Protein AF-A0A2A2GDG9-F1 (afdb_monomer)

Mean predicted aligned error: 19.5 Å

Sequence (114 aa):
ELQKLSRRVSASVSTELTEIEIAIVQSTHGIRNALPQLKWILGLTWGAMIVSLSLTGFLLWRSTQPLRIVADMPLETFQSEGQSYLVVPENAKPLQCTTPSGRTAICLHLTNGE

Radius of gyration: 43.14 Å; Cα contacts (8 Å, |Δi|>4): 46; chains: 1; bounding box: 83×30×120 Å

pLDDT: mean 71.66, std 13.59, range [39.22, 95.56]

Foldseek 3Di:
DVVVVVVVVVVVVVVVVVVVVVVVVVVVVVVVVVVVVVVVVVVVVVVVVVVVVVVVVVVVVVVPPDPPPPPDPPQDWDDDPNDTDGDQPPQWDWDFDQDPVRDTDTDTDDPPDD

Structure (mmCIF, N/CA/C/O backbone):
data_AF-A0A2A2GDG9-F1
#
_entry.id   AF-A0A2A2GDG9-F1
#
loop_
_atom_site.group_PDB
_atom_site.id
_atom_site.type_symbol
_atom_site.label_atom_id
_atom_site.label_alt_id
_atom_site.label_comp_id
_atom_site.label_asym_id
_atom_site.label_entity_id
_atom_site.label_seq_id
_atom_site.pdbx_PDB_ins_code
_atom_site.Cartn_x
_atom_site.Cartn_y
_atom_site.Cartn_z
_atom_site.occupancy
_atom_site.B_iso_or_equiv
_atom_site.auth_seq_id
_atom_site.auth_comp_id
_atom_site.auth_asym_id
_atom_site.auth_atom_id
_atom_site.pdbx_PDB_model_num
ATOM 1 N N . GLU A 1 1 ? -42.414 -2.687 62.162 1.00 62.22 1 GLU A N 1
ATOM 2 C CA . GLU A 1 1 ? -41.282 -1.799 61.811 1.00 62.22 1 GLU A CA 1
ATOM 3 C C . GLU A 1 1 ? -40.092 -2.507 61.148 1.00 62.22 1 GLU A C 1
ATOM 5 O O . GLU A 1 1 ? -39.925 -2.340 59.945 1.00 62.22 1 GLU A O 1
ATOM 10 N N . LEU A 1 2 ? -39.321 -3.360 61.839 1.00 71.12 2 LEU A N 1
ATOM 11 C CA . LEU A 1 2 ? -38.089 -3.976 61.291 1.00 71.12 2 LEU A CA 1
ATOM 12 C C . LEU A 1 2 ? -38.272 -4.775 59.983 1.00 71.12 2 LEU A C 1
ATOM 14 O O . LEU A 1 2 ? -37.522 -4.575 59.031 1.00 71.12 2 LEU A O 1
ATOM 18 N N . GLN A 1 3 ? -39.307 -5.616 59.877 1.00 71.75 3 GLN A N 1
ATOM 19 C CA . GLN A 1 3 ? -39.604 -6.359 58.636 1.00 71.75 3 GLN A CA 1
ATOM 20 C C . GLN A 1 3 ? -39.989 -5.450 57.457 1.00 71.75 3 GLN A C 1
ATOM 22 O O . GLN A 1 3 ? -39.755 -5.788 56.298 1.00 71.75 3 GLN A O 1
ATOM 27 N N . LYS A 1 4 ? -40.575 -4.282 57.740 1.00 73.19 4 LYS A N 1
ATOM 28 C CA . LYS A 1 4 ? -40.980 -3.3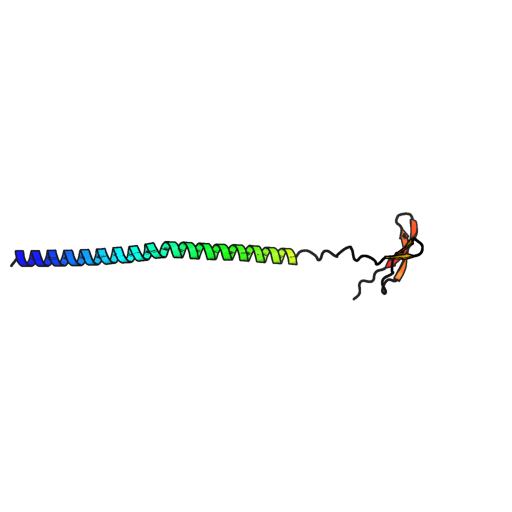01 56.724 1.00 73.19 4 LYS A CA 1
ATOM 29 C C . LYS A 1 4 ? -39.757 -2.558 56.181 1.00 73.19 4 LYS A C 1
ATOM 31 O O . LYS A 1 4 ? -39.671 -2.331 54.977 1.00 73.19 4 LYS A O 1
ATOM 36 N N . LEU A 1 5 ? -38.801 -2.249 57.061 1.00 77.00 5 LEU A N 1
ATOM 37 C CA . LEU A 1 5 ? -37.514 -1.655 56.702 1.00 77.00 5 LEU A CA 1
ATOM 38 C C . LEU A 1 5 ? -36.655 -2.637 55.890 1.00 77.00 5 LEU A C 1
ATOM 40 O O . LEU A 1 5 ? -36.180 -2.286 54.817 1.00 77.00 5 LEU A O 1
ATOM 44 N N . SER A 1 6 ? -36.548 -3.891 56.339 1.00 74.44 6 SER A N 1
ATOM 45 C CA . SER A 1 6 ? -35.823 -4.965 55.639 1.00 74.44 6 SER A CA 1
ATOM 46 C C . SER A 1 6 ? -36.343 -5.198 54.215 1.00 74.44 6 SER A C 1
ATOM 48 O O . SER A 1 6 ? -35.544 -5.311 53.283 1.00 74.44 6 SER A O 1
ATOM 50 N N . ARG A 1 7 ? -37.670 -5.206 54.018 1.00 73.62 7 ARG A N 1
ATOM 51 C CA . ARG A 1 7 ? -38.270 -5.330 52.680 1.00 73.62 7 ARG A CA 1
ATOM 52 C C . ARG A 1 7 ? -37.970 -4.132 51.787 1.00 73.62 7 ARG A C 1
ATOM 54 O O . ARG A 1 7 ? -37.685 -4.333 50.615 1.00 73.62 7 ARG A O 1
ATOM 61 N N . ARG A 1 8 ? -38.003 -2.906 52.321 1.00 77.75 8 ARG A N 1
ATOM 62 C CA . ARG A 1 8 ? -37.654 -1.705 51.542 1.00 77.75 8 ARG A CA 1
ATOM 63 C C . ARG A 1 8 ? -36.179 -1.665 51.170 1.00 77.75 8 ARG A C 1
ATOM 65 O O . ARG A 1 8 ? -35.874 -1.319 50.040 1.00 77.75 8 ARG A O 1
ATOM 72 N N . VAL A 1 9 ? -35.291 -2.044 52.085 1.00 79.00 9 VAL A N 1
ATOM 73 C CA . VAL A 1 9 ? -33.848 -2.095 51.817 1.00 79.00 9 VAL A CA 1
ATOM 74 C C . VAL A 1 9 ? -33.534 -3.180 50.790 1.00 79.00 9 VAL A C 1
ATOM 76 O O . VAL A 1 9 ? -32.837 -2.904 49.826 1.00 79.00 9 VAL A O 1
ATOM 79 N N . SER A 1 10 ? -34.11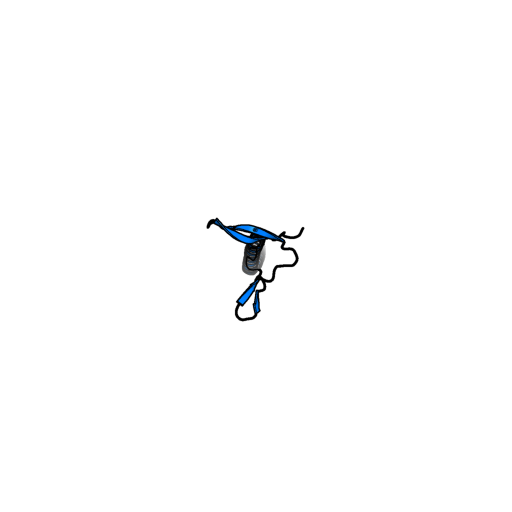0 -4.378 50.929 1.00 73.81 10 SER A N 1
ATOM 80 C CA . SER A 1 10 ? -33.907 -5.459 49.949 1.00 73.81 10 SER A CA 1
ATOM 81 C C . SER A 1 10 ? -34.455 -5.085 48.573 1.00 73.81 10 SER A C 1
ATOM 83 O O . SER A 1 10 ? -33.794 -5.334 47.572 1.00 73.81 10 SER A O 1
ATOM 85 N N . ALA A 1 11 ? -35.626 -4.438 48.526 1.00 76.69 11 ALA A N 1
ATOM 86 C CA . ALA A 1 11 ? -36.180 -3.914 47.285 1.00 76.69 11 ALA A CA 1
ATOM 87 C C . ALA A 1 11 ? -35.244 -2.862 46.676 1.00 76.69 11 ALA A C 1
ATOM 89 O O . ALA A 1 11 ? -34.824 -3.039 45.545 1.00 76.69 11 ALA A O 1
ATOM 90 N N . SER A 1 12 ? -34.833 -1.845 47.439 1.00 77.56 12 SER A N 1
ATOM 91 C CA . SER A 1 12 ? -33.944 -0.773 46.967 1.00 77.56 12 SER A CA 1
ATOM 92 C C . SER A 1 12 ? -32.609 -1.299 46.440 1.00 77.56 12 SER A C 1
ATOM 94 O O . SER A 1 12 ? -32.179 -0.892 45.368 1.00 77.56 12 SER A O 1
ATOM 96 N N . VAL A 1 13 ? -31.978 -2.233 47.158 1.00 79.12 13 VAL A N 1
ATOM 97 C CA . VAL A 1 13 ? -30.709 -2.847 46.739 1.00 79.12 13 VAL A CA 1
ATOM 98 C C . VAL A 1 13 ? -30.903 -3.688 45.478 1.00 79.12 13 VAL A C 1
ATOM 100 O O . VAL A 1 13 ? -30.060 -3.646 44.590 1.00 79.12 13 VAL A O 1
ATOM 103 N N . SER A 1 14 ? -32.019 -4.418 45.360 1.00 78.81 14 SER A N 1
ATOM 104 C CA . SER A 1 14 ? -32.311 -5.177 44.141 1.00 78.81 14 SER A CA 1
ATOM 105 C C . SER A 1 14 ? -32.520 -4.269 42.929 1.00 78.81 14 SER A C 1
ATOM 107 O O . SER A 1 14 ? -32.011 -4.587 41.858 1.00 78.81 14 SER A O 1
ATOM 109 N N . THR A 1 15 ? -33.185 -3.121 43.101 1.00 83.94 15 THR A N 1
ATOM 110 C CA . THR A 1 15 ? -33.400 -2.166 42.010 1.00 83.94 15 THR A CA 1
ATOM 111 C C . THR A 1 15 ? -32.083 -1.548 41.549 1.00 83.94 15 THR A C 1
ATOM 113 O O . THR A 1 15 ? -31.813 -1.533 40.350 1.00 83.94 15 THR A O 1
ATOM 116 N N . GLU A 1 16 ? -31.228 -1.110 42.478 1.00 80.75 16 GLU A N 1
ATOM 117 C CA . GLU A 1 16 ? -29.927 -0.534 42.110 1.00 80.75 16 GLU A CA 1
ATOM 118 C C . GLU A 1 16 ? -28.998 -1.561 41.456 1.00 80.75 16 GLU A C 1
ATOM 120 O O . GLU A 1 16 ? -28.328 -1.243 40.474 1.00 80.75 16 GLU A O 1
ATOM 125 N N . LEU A 1 17 ? -28.999 -2.818 41.922 1.00 82.06 17 LEU A N 1
ATOM 126 C CA . LEU A 1 17 ? -28.241 -3.880 41.254 1.00 82.06 17 LEU A CA 1
ATOM 127 C C . LEU A 1 17 ? -28.723 -4.101 39.815 1.00 82.06 17 LEU A C 1
ATOM 129 O O . LEU A 1 17 ? -27.893 -4.219 38.914 1.00 82.06 17 LEU A O 1
ATOM 133 N N . THR A 1 18 ? -30.039 -4.125 39.584 1.00 83.25 18 THR A N 1
ATOM 134 C CA . THR A 1 18 ? -30.581 -4.288 38.226 1.00 83.25 18 THR A CA 1
ATOM 135 C C . THR A 1 18 ? -30.267 -3.098 37.323 1.00 83.25 18 THR A C 1
ATOM 137 O O . THR A 1 18 ? -30.007 -3.281 36.137 1.00 83.25 18 THR A O 1
ATOM 140 N N . GLU A 1 19 ? -30.237 -1.881 37.865 1.00 82.25 19 GLU A N 1
ATOM 141 C CA . GLU A 1 19 ? -29.909 -0.674 37.104 1.00 82.25 19 GLU A CA 1
ATOM 142 C C . GLU A 1 19 ? -28.435 -0.669 36.667 1.00 82.25 19 GLU A C 1
ATOM 144 O O . GLU A 1 19 ? -28.124 -0.390 35.504 1.00 82.25 19 GLU A O 1
ATOM 149 N N . ILE A 1 20 ? -27.530 -1.092 37.558 1.00 78.88 20 ILE A N 1
ATOM 150 C CA . ILE A 1 20 ? -26.108 -1.290 37.242 1.00 78.88 20 ILE A CA 1
ATOM 151 C C . ILE A 1 20 ? -25.931 -2.389 36.186 1.00 78.88 20 ILE A C 1
ATOM 153 O O . ILE A 1 20 ? -25.169 -2.212 35.233 1.00 78.88 20 ILE A O 1
ATOM 157 N N . GLU A 1 21 ? -26.638 -3.512 36.317 1.00 79.88 21 GLU A N 1
ATOM 158 C CA . GLU A 1 21 ? -26.572 -4.615 35.353 1.00 79.88 21 GLU A CA 1
ATOM 159 C C . GLU A 1 21 ? -27.002 -4.163 33.949 1.00 79.88 21 GLU A C 1
ATOM 161 O O . GLU A 1 21 ? -26.300 -4.423 32.969 1.00 79.88 21 GLU A O 1
ATOM 166 N N . ILE A 1 22 ? -28.097 -3.406 33.847 1.00 79.31 22 ILE A N 1
ATOM 167 C CA . ILE A 1 22 ? -28.588 -2.858 32.575 1.00 79.31 22 ILE A CA 1
ATOM 168 C C . ILE A 1 22 ? -27.560 -1.902 31.954 1.00 79.31 22 ILE A C 1
ATOM 170 O O . ILE A 1 22 ? -27.289 -1.992 30.752 1.00 79.31 22 ILE A O 1
ATOM 174 N N . ALA A 1 23 ? -26.942 -1.030 32.756 1.00 76.62 23 ALA A N 1
ATOM 175 C CA . ALA A 1 23 ? -25.916 -0.102 32.281 1.00 76.62 23 ALA A CA 1
ATOM 176 C C . ALA A 1 23 ? -24.666 -0.835 31.755 1.00 76.62 23 ALA A C 1
ATOM 178 O O . ALA A 1 23 ? -24.109 -0.477 30.708 1.00 76.62 23 ALA A O 1
ATOM 179 N N . ILE A 1 24 ? -24.239 -1.902 32.437 1.00 74.81 24 ILE A N 1
ATOM 180 C CA . ILE A 1 24 ? -23.123 -2.750 31.996 1.00 74.81 24 ILE A CA 1
ATOM 181 C C . ILE A 1 24 ? -23.486 -3.475 30.700 1.00 74.81 24 ILE A C 1
ATOM 183 O O . ILE A 1 24 ? -22.684 -3.499 29.765 1.00 74.81 24 ILE A O 1
ATOM 187 N N . VAL A 1 25 ? -24.692 -4.033 30.594 1.00 82.56 25 VAL A N 1
ATOM 188 C CA . VAL A 1 25 ? -25.134 -4.723 29.376 1.00 82.56 25 VAL A CA 1
ATOM 189 C C . VAL A 1 25 ? -25.203 -3.753 28.198 1.00 82.56 25 VAL A C 1
ATOM 191 O O . VAL A 1 25 ? -24.667 -4.068 27.136 1.00 82.56 25 VAL A O 1
ATOM 194 N N . GLN A 1 26 ? -25.775 -2.559 28.371 1.00 73.81 26 GLN A N 1
ATOM 195 C CA . GLN A 1 26 ? -25.840 -1.548 27.309 1.00 73.81 26 GLN A CA 1
ATOM 196 C C . GLN A 1 26 ? -24.455 -1.080 26.858 1.00 73.81 26 GLN A C 1
ATOM 198 O O . GLN A 1 26 ? -24.183 -1.047 25.655 1.00 73.81 26 GLN A O 1
ATOM 203 N N . SER A 1 27 ? -23.563 -0.757 27.797 1.00 70.31 27 SER A N 1
ATOM 204 C CA . SER A 1 27 ? -22.194 -0.337 27.472 1.00 70.31 27 SER A CA 1
ATOM 205 C C . SER A 1 27 ? -21.406 -1.459 26.789 1.00 70.31 27 SER A C 1
ATOM 207 O O . SER A 1 27 ? -20.767 -1.228 25.761 1.00 70.31 27 SER A O 1
ATOM 209 N N . THR A 1 28 ? -21.533 -2.697 27.271 1.00 73.81 28 THR A N 1
ATOM 210 C CA . THR A 1 28 ? -20.904 -3.877 26.659 1.00 73.81 28 THR A CA 1
ATOM 211 C C . THR A 1 28 ? -21.441 -4.134 25.252 1.00 73.81 28 THR A C 1
ATOM 213 O O . THR A 1 28 ? -20.669 -4.448 24.344 1.00 73.81 28 THR A O 1
ATOM 216 N N . HIS A 1 29 ? -22.747 -3.967 25.034 1.00 73.38 29 HIS A N 1
ATOM 217 C CA . HIS A 1 29 ? -23.366 -4.131 23.719 1.00 73.38 29 HIS A CA 1
ATOM 218 C C . HIS A 1 29 ? -22.911 -3.041 22.736 1.00 73.38 29 HIS A C 1
ATOM 220 O O . HIS A 1 29 ? -22.586 -3.344 21.587 1.00 73.38 29 HIS A O 1
ATOM 226 N N . GLY A 1 30 ? -22.798 -1.792 23.200 1.00 70.88 30 GLY A N 1
ATOM 227 C CA . GLY A 1 30 ? -22.256 -0.678 22.419 1.00 70.88 30 GLY A CA 1
ATOM 228 C C . GLY A 1 30 ? -20.804 -0.912 21.995 1.00 70.88 30 GLY A C 1
ATOM 229 O O . GLY A 1 30 ? -20.476 -0.793 20.814 1.00 70.88 30 GLY A O 1
ATOM 230 N N . ILE A 1 31 ? -19.949 -1.339 22.929 1.00 71.69 31 ILE A N 1
ATOM 231 C CA . ILE A 1 31 ? -18.542 -1.668 22.651 1.00 71.69 31 ILE A CA 1
ATOM 232 C C . ILE A 1 31 ? -18.447 -2.826 21.649 1.00 71.69 31 ILE A C 1
ATOM 234 O O . ILE A 1 31 ? -17.720 -2.740 20.657 1.00 71.69 31 ILE A O 1
ATOM 238 N N . ARG A 1 32 ? -19.219 -3.897 21.858 1.00 72.19 32 ARG A N 1
ATOM 239 C CA . ARG A 1 32 ? -19.188 -5.090 21.001 1.00 72.19 32 ARG A CA 1
ATOM 240 C C . ARG A 1 32 ? -19.627 -4.797 19.564 1.00 72.19 32 ARG A C 1
ATOM 242 O O . ARG A 1 32 ? -19.073 -5.392 18.642 1.00 72.19 32 ARG A O 1
ATOM 249 N N . ASN A 1 33 ? -20.550 -3.857 19.371 1.00 74.25 33 ASN A N 1
ATOM 250 C CA . ASN A 1 33 ? -20.988 -3.421 18.044 1.00 74.25 33 ASN A CA 1
ATOM 251 C C . ASN A 1 33 ? -20.001 -2.445 17.374 1.00 74.25 33 ASN A C 1
ATOM 253 O O . ASN A 1 33 ? -19.875 -2.457 16.150 1.00 74.25 33 ASN A O 1
ATOM 257 N N . ALA A 1 34 ? -19.257 -1.649 18.148 1.00 71.62 34 ALA A N 1
ATOM 258 C CA . ALA A 1 34 ? -18.270 -0.701 17.624 1.00 71.62 34 ALA A CA 1
ATOM 259 C C . ALA A 1 34 ? -16.937 -1.361 17.211 1.00 71.62 34 ALA A C 1
ATOM 261 O O . ALA A 1 34 ? -16.307 -0.937 16.238 1.00 71.62 34 ALA A O 1
ATOM 262 N N . LEU A 1 35 ? -16.511 -2.427 17.901 1.00 76.00 35 LEU A N 1
ATOM 263 C CA . LEU A 1 35 ? -15.276 -3.163 17.589 1.00 76.00 35 LEU A CA 1
ATOM 264 C C . LEU A 1 35 ? -15.137 -3.615 16.117 1.00 76.00 35 LEU A C 1
ATOM 266 O O . LEU A 1 35 ? -14.070 -3.397 15.533 1.00 76.00 35 LEU A O 1
ATOM 270 N N . PRO A 1 36 ? -16.143 -4.254 15.485 1.00 79.44 36 PRO A N 1
ATOM 271 C CA . PRO A 1 36 ? -16.015 -4.702 14.101 1.00 79.44 36 PRO A CA 1
ATOM 272 C C . PRO A 1 36 ? -15.885 -3.533 13.120 1.00 79.44 36 PRO A C 1
ATOM 274 O O . PRO A 1 36 ? -15.082 -3.620 12.193 1.00 79.44 36 PRO A O 1
ATOM 277 N N . GLN A 1 37 ? -16.604 -2.427 13.337 1.00 75.12 37 GLN A N 1
ATOM 278 C CA . GLN A 1 37 ? -16.464 -1.225 12.507 1.00 75.12 37 GLN A CA 1
ATOM 279 C C . GLN A 1 37 ? -15.061 -0.627 12.632 1.00 75.12 37 GLN A C 1
ATOM 281 O O . GLN A 1 37 ? -14.434 -0.316 11.620 1.00 75.12 37 GLN A O 1
ATOM 286 N N . LEU A 1 38 ? -14.528 -0.551 13.855 1.00 81.06 38 LEU A N 1
ATOM 287 C CA . LEU A 1 38 ? -13.175 -0.060 14.098 1.00 81.06 38 LEU A CA 1
ATOM 288 C C . LEU A 1 38 ? -12.122 -0.926 13.391 1.00 81.06 38 LEU A C 1
ATOM 290 O O . LEU A 1 38 ? -11.202 -0.392 12.775 1.00 81.06 38 LEU A O 1
ATOM 294 N N . LYS A 1 39 ? -12.284 -2.256 13.411 1.00 82.94 39 LYS A N 1
ATOM 295 C CA . LYS A 1 39 ? -11.399 -3.189 12.695 1.00 82.94 39 LYS A CA 1
ATOM 296 C C . LYS A 1 39 ? -11.398 -2.933 11.185 1.00 82.94 39 LYS A C 1
ATOM 298 O O . LYS A 1 39 ? -10.333 -2.946 10.571 1.00 82.94 39 LYS A O 1
ATOM 303 N N . TRP A 1 40 ? -12.568 -2.696 10.592 1.00 85.50 40 TRP A N 1
ATOM 304 C CA . TRP A 1 40 ? -12.686 -2.399 9.162 1.00 85.50 40 TRP A CA 1
ATOM 305 C C . TRP A 1 40 ? -12.067 -1.055 8.791 1.00 85.50 40 TRP A C 1
ATOM 307 O O . TRP A 1 40 ? -11.320 -0.989 7.818 1.00 85.50 40 TRP A O 1
ATOM 317 N N . ILE A 1 41 ? -12.319 -0.010 9.584 1.00 85.38 41 ILE A N 1
ATOM 318 C CA . ILE A 1 41 ? -11.727 1.317 9.367 1.00 85.38 41 ILE A CA 1
ATOM 319 C C . ILE A 1 41 ? -10.202 1.229 9.438 1.00 85.38 41 ILE A C 1
ATOM 321 O O . ILE A 1 41 ? -9.525 1.724 8.542 1.00 85.38 41 ILE A O 1
ATOM 325 N N . LEU A 1 42 ? -9.662 0.545 10.451 1.00 88.69 42 LEU A N 1
ATOM 326 C CA . LEU A 1 42 ? -8.220 0.367 10.602 1.00 88.69 42 LEU A CA 1
ATOM 327 C C . LEU A 1 42 ? -7.622 -0.426 9.428 1.00 88.69 42 LEU A C 1
ATOM 329 O O . LEU A 1 42 ? -6.574 -0.071 8.901 1.00 88.69 42 LEU A O 1
ATOM 333 N N . GLY A 1 43 ? -8.294 -1.491 8.981 1.00 87.81 43 GLY A N 1
ATOM 334 C CA . GLY A 1 43 ? -7.853 -2.263 7.818 1.00 87.81 43 GLY A CA 1
ATOM 335 C C . GLY A 1 43 ? -7.830 -1.433 6.531 1.00 87.81 43 GLY A C 1
ATOM 336 O O . GLY A 1 43 ? -6.867 -1.505 5.767 1.00 87.81 43 GLY A O 1
ATOM 337 N N . LEU A 1 44 ? -8.857 -0.609 6.311 1.00 90.81 44 LEU A N 1
ATOM 338 C CA . LEU A 1 44 ? -8.952 0.273 5.148 1.00 90.81 44 LEU A CA 1
ATOM 339 C C . LEU A 1 44 ? -7.890 1.376 5.165 1.00 90.81 44 LEU A C 1
ATOM 341 O O . LEU A 1 44 ? -7.300 1.648 4.121 1.00 90.81 44 LEU A O 1
ATOM 345 N N . THR A 1 45 ? -7.607 1.985 6.320 1.00 92.44 45 THR A N 1
ATOM 346 C CA . THR A 1 45 ? -6.576 3.030 6.420 1.00 92.44 45 THR A CA 1
ATOM 347 C C . THR A 1 45 ? -5.184 2.473 6.144 1.00 92.44 45 THR A C 1
ATOM 349 O O . THR A 1 45 ? -4.440 3.065 5.361 1.00 92.44 45 THR A O 1
ATOM 352 N N . TRP A 1 46 ? -4.848 1.303 6.696 1.00 93.50 46 TRP A N 1
ATOM 353 C CA . TRP A 1 46 ? -3.583 0.630 6.392 1.00 93.50 46 TRP A CA 1
ATOM 354 C C . TRP A 1 46 ? -3.486 0.213 4.923 1.00 93.50 46 TRP A C 1
ATOM 356 O O . TRP A 1 46 ? -2.460 0.454 4.288 1.00 93.50 46 TRP A O 1
ATOM 366 N N . GLY A 1 47 ? -4.556 -0.353 4.358 1.00 94.31 47 GLY A N 1
ATOM 367 C CA . GLY A 1 47 ? 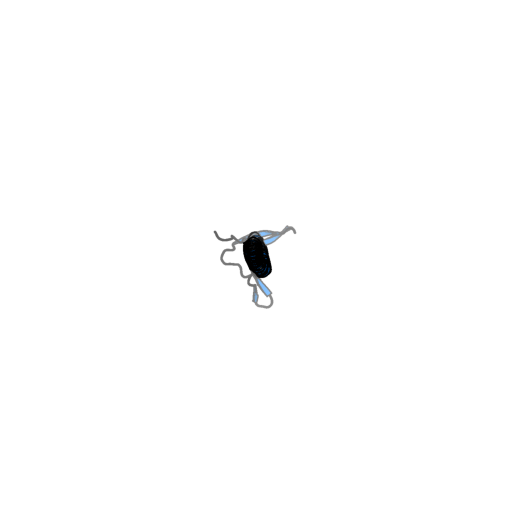-4.605 -0.715 2.940 1.00 94.31 47 GLY A CA 1
ATOM 368 C C . GLY A 1 47 ? -4.376 0.491 2.026 1.00 94.31 47 GLY A C 1
ATOM 369 O O . GLY A 1 47 ? -3.521 0.447 1.141 1.00 94.31 47 GLY A O 1
ATOM 370 N N . ALA A 1 48 ? -5.076 1.598 2.284 1.00 93.50 48 ALA A N 1
ATOM 371 C CA . ALA A 1 48 ? -4.916 2.837 1.529 1.00 93.50 48 ALA A CA 1
ATOM 372 C C . ALA A 1 48 ? -3.493 3.408 1.643 1.00 93.50 48 ALA A C 1
ATOM 374 O O . ALA A 1 48 ? -2.925 3.859 0.644 1.00 93.50 48 ALA A O 1
ATOM 375 N N . MET A 1 49 ? -2.891 3.351 2.836 1.00 95.56 49 MET A N 1
ATOM 376 C CA . MET A 1 49 ? -1.527 3.828 3.064 1.00 95.56 49 MET A CA 1
ATOM 377 C C . MET A 1 49 ? -0.503 3.013 2.263 1.00 95.56 49 MET A C 1
ATOM 379 O O . MET A 1 49 ? 0.355 3.594 1.600 1.00 95.56 49 MET A O 1
ATOM 383 N N . ILE A 1 50 ? -0.620 1.681 2.271 1.00 94.50 50 ILE A N 1
ATOM 384 C CA . ILE A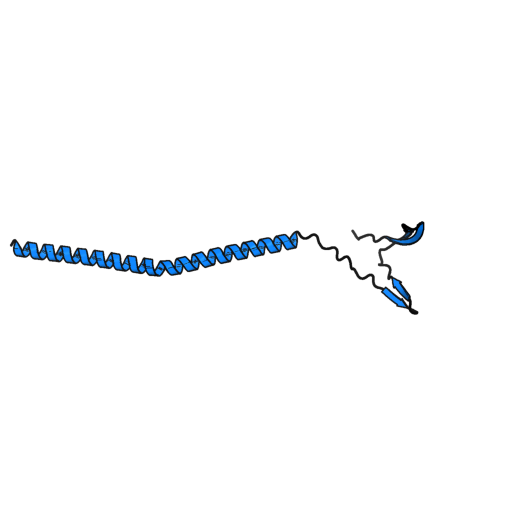 1 50 ? 0.277 0.789 1.522 1.00 94.50 50 ILE A CA 1
ATOM 385 C C . ILE A 1 50 ? 0.174 1.070 0.022 1.00 94.50 50 ILE A C 1
ATOM 387 O O . ILE A 1 50 ? 1.194 1.304 -0.622 1.00 94.50 50 ILE A O 1
ATOM 391 N N . VAL A 1 51 ? -1.046 1.118 -0.523 1.00 95.06 51 VAL A N 1
ATOM 392 C CA . VAL A 1 51 ? -1.268 1.403 -1.950 1.00 95.06 51 VAL A CA 1
ATOM 393 C C . VAL A 1 51 ? -0.680 2.760 -2.339 1.00 95.06 51 VAL A C 1
ATOM 395 O O . VAL A 1 51 ? -0.004 2.864 -3.361 1.00 95.06 51 VAL A O 1
ATOM 398 N N . SER A 1 52 ? -0.873 3.785 -1.505 1.00 93.62 52 SER A N 1
ATOM 399 C CA . SER A 1 52 ? -0.331 5.126 -1.747 1.00 93.62 52 SER A CA 1
ATOM 400 C C . SER A 1 52 ? 1.199 5.131 -1.767 1.00 93.62 52 SER A C 1
ATOM 402 O O . SER A 1 52 ? 1.801 5.720 -2.667 1.00 93.62 52 SER A O 1
ATOM 404 N N . LEU A 1 53 ? 1.845 4.441 -0.822 1.00 94.12 53 LEU A N 1
ATOM 405 C CA . LEU A 1 53 ? 3.305 4.322 -0.776 1.00 94.12 53 LEU A CA 1
ATOM 406 C C . LEU A 1 53 ? 3.848 3.552 -1.982 1.00 94.12 53 LEU A C 1
ATOM 408 O O . LEU A 1 53 ? 4.807 4.004 -2.608 1.00 94.12 53 LEU A O 1
ATOM 412 N N . SER A 1 54 ? 3.224 2.430 -2.349 1.00 92.62 54 SER A N 1
ATOM 413 C CA . SER A 1 54 ? 3.619 1.644 -3.523 1.00 92.62 54 SER A CA 1
ATOM 414 C C . SER A 1 54 ? 3.472 2.439 -4.818 1.00 92.62 54 SER A C 1
ATOM 416 O O . SER A 1 54 ? 4.381 2.427 -5.647 1.00 92.62 54 SER A O 1
ATOM 418 N N . LEU A 1 55 ? 2.365 3.168 -4.985 1.00 93.69 55 LEU A N 1
ATOM 419 C CA . LEU A 1 55 ? 2.129 3.998 -6.164 1.00 93.69 55 LEU A CA 1
ATOM 420 C C . LEU A 1 55 ? 3.144 5.142 -6.247 1.00 93.69 55 LEU A C 1
ATOM 422 O O . LEU A 1 55 ? 3.744 5.355 -7.296 1.00 93.69 55 LEU A O 1
ATOM 426 N N . THR A 1 56 ? 3.382 5.839 -5.136 1.00 92.12 56 THR A N 1
ATOM 427 C CA . THR A 1 56 ? 4.362 6.933 -5.077 1.00 92.12 56 THR A CA 1
ATOM 428 C C . THR A 1 56 ? 5.769 6.416 -5.370 1.00 92.12 56 THR A C 1
ATOM 430 O O . THR A 1 56 ? 6.482 7.001 -6.181 1.00 92.12 56 THR A O 1
ATOM 433 N N . GLY A 1 57 ? 6.149 5.276 -4.785 1.00 89.94 57 GLY A N 1
ATOM 434 C CA . GLY A 1 57 ? 7.424 4.616 -5.061 1.00 89.94 57 GLY A CA 1
ATOM 435 C C . GLY A 1 57 ? 7.572 4.208 -6.529 1.00 89.94 57 GLY A C 1
ATOM 436 O O . GLY A 1 57 ? 8.626 4.431 -7.120 1.00 89.94 57 GLY A O 1
ATOM 437 N N . PHE A 1 58 ? 6.512 3.684 -7.148 1.00 90.31 58 PHE A N 1
ATOM 438 C CA . PHE A 1 58 ? 6.507 3.331 -8.569 1.00 90.31 58 PHE A CA 1
ATOM 439 C C . PHE A 1 58 ? 6.640 4.556 -9.481 1.00 90.31 58 PHE A C 1
ATOM 441 O O . PHE A 1 58 ? 7.400 4.528 -10.450 1.00 90.31 58 PHE A O 1
ATOM 448 N N . LEU A 1 59 ? 5.930 5.644 -9.176 1.00 88.12 59 LEU A N 1
ATOM 449 C CA . LEU A 1 59 ? 6.024 6.891 -9.936 1.00 88.12 59 LEU A CA 1
ATOM 450 C C . LEU A 1 59 ? 7.419 7.508 -9.822 1.00 88.12 59 LEU A C 1
ATOM 452 O O . LEU A 1 59 ? 7.993 7.897 -10.839 1.00 88.12 59 LEU A O 1
ATOM 456 N N . LEU A 1 60 ? 7.993 7.523 -8.615 1.00 87.94 60 LEU A N 1
ATOM 457 C CA . LEU A 1 60 ? 9.361 7.981 -8.392 1.00 87.94 60 LEU A CA 1
ATOM 458 C C . LEU A 1 60 ? 10.359 7.113 -9.161 1.00 87.94 60 LEU A C 1
ATOM 460 O O . LEU A 1 60 ? 11.158 7.660 -9.913 1.00 87.94 60 LEU A O 1
ATOM 464 N N . TRP A 1 61 ? 10.255 5.784 -9.072 1.00 82.88 61 TRP A N 1
ATOM 465 C CA . TRP A 1 61 ? 11.078 4.858 -9.856 1.00 82.88 61 TRP A CA 1
ATOM 466 C C . TRP A 1 61 ? 10.981 5.126 -11.360 1.00 82.88 61 TRP A C 1
ATOM 468 O O . TRP A 1 61 ? 11.991 5.150 -12.054 1.00 82.88 61 TRP A O 1
ATOM 478 N N . ARG A 1 62 ? 9.771 5.336 -11.892 1.00 79.56 62 ARG A N 1
ATOM 479 C CA . ARG A 1 62 ? 9.581 5.640 -13.318 1.00 79.56 62 ARG A CA 1
ATOM 480 C C . ARG A 1 62 ? 10.194 6.989 -13.695 1.00 79.56 62 ARG A C 1
ATOM 482 O O . ARG A 1 62 ? 10.711 7.120 -14.796 1.00 79.56 62 ARG A O 1
ATOM 489 N N . SER A 1 63 ? 10.138 7.971 -12.798 1.00 76.12 63 SER A N 1
ATOM 490 C CA . SER A 1 63 ? 10.702 9.304 -13.032 1.00 76.12 63 SER A CA 1
ATOM 491 C C . SER A 1 63 ? 12.232 9.331 -12.959 1.00 76.12 63 SER A C 1
ATOM 493 O O . SER A 1 63 ? 12.856 10.130 -13.649 1.00 76.12 63 SER A O 1
ATOM 495 N N . THR A 1 64 ? 12.841 8.451 -12.157 1.00 72.31 64 THR A N 1
ATOM 496 C CA . THR A 1 64 ? 14.300 8.332 -12.025 1.00 72.31 64 THR A CA 1
ATOM 497 C C . THR A 1 64 ? 14.922 7.375 -13.033 1.00 72.31 64 THR A C 1
ATOM 499 O O . THR A 1 64 ? 16.149 7.281 -13.099 1.00 72.31 64 THR A O 1
ATOM 502 N N . GLN A 1 65 ? 14.116 6.687 -13.849 1.00 64.50 65 GLN A N 1
ATOM 503 C CA . GLN A 1 65 ? 14.652 6.040 -15.037 1.00 64.50 65 GLN A CA 1
ATOM 504 C C . GLN A 1 65 ? 15.237 7.135 -15.932 1.00 64.50 65 GLN A C 1
ATOM 506 O O . GLN A 1 65 ? 14.501 8.051 -16.308 1.00 64.50 65 GLN A O 1
ATOM 511 N N . PRO A 1 66 ? 16.539 7.071 -16.276 1.00 58.62 66 PRO A N 1
ATOM 512 C CA . PRO A 1 66 ? 17.079 7.975 -17.277 1.00 58.62 66 PRO A CA 1
ATOM 513 C C . PRO A 1 66 ? 16.189 7.838 -18.506 1.00 58.62 66 PRO A C 1
ATOM 515 O O . PRO A 1 66 ? 15.815 6.706 -18.840 1.00 58.62 66 PRO A O 1
ATOM 518 N N . LEU A 1 67 ? 15.816 8.964 -19.137 1.00 53.91 67 LEU A N 1
ATOM 519 C CA . LEU A 1 67 ? 15.167 8.929 -20.443 1.00 53.91 67 LEU A CA 1
ATOM 520 C C . LEU A 1 67 ? 15.965 7.920 -21.253 1.00 53.91 67 LEU A C 1
ATOM 522 O O . LEU A 1 67 ? 17.143 8.149 -21.536 1.00 53.91 67 LEU A O 1
ATOM 526 N N . ARG A 1 68 ? 15.361 6.762 -21.543 1.00 48.34 68 ARG A N 1
ATOM 527 C CA . ARG A 1 68 ? 15.887 5.892 -22.576 1.00 48.34 68 ARG A CA 1
ATOM 528 C C . ARG A 1 68 ? 15.863 6.796 -23.785 1.00 48.34 68 ARG A C 1
ATOM 530 O O . ARG A 1 68 ? 14.792 7.061 -24.320 1.00 48.34 68 ARG A O 1
ATOM 537 N N . ILE A 1 69 ? 17.029 7.345 -24.116 1.00 51.25 69 ILE A N 1
ATOM 538 C CA . ILE A 1 69 ? 17.315 7.909 -25.417 1.00 51.25 69 ILE A CA 1
ATOM 539 C C . ILE A 1 69 ? 16.797 6.817 -26.332 1.00 51.25 69 ILE A C 1
ATOM 541 O O . ILE A 1 69 ? 17.296 5.689 -26.296 1.00 51.25 69 ILE A O 1
ATOM 545 N N . VAL A 1 70 ? 15.669 7.094 -26.977 1.00 45.78 70 VAL A N 1
ATOM 546 C CA . VAL A 1 70 ? 15.105 6.229 -27.993 1.00 45.78 70 VAL A CA 1
ATOM 547 C C . VAL A 1 70 ? 16.211 6.176 -29.032 1.00 45.78 70 VAL A C 1
ATOM 549 O O . VAL A 1 70 ? 16.402 7.112 -29.798 1.00 45.78 70 VAL A O 1
ATOM 552 N N . ALA A 1 71 ? 17.027 5.127 -28.950 1.00 47.31 71 ALA A N 1
ATOM 553 C CA . ALA A 1 71 ? 18.181 4.899 -29.805 1.00 47.31 71 ALA A CA 1
ATOM 554 C C . ALA A 1 71 ? 17.761 4.538 -31.236 1.00 47.31 71 ALA A C 1
ATOM 556 O O . ALA A 1 71 ? 18.608 4.243 -32.063 1.00 47.31 71 ALA A O 1
ATOM 557 N N . ASP A 1 72 ? 16.466 4.626 -31.526 1.00 46.62 72 ASP A N 1
ATOM 558 C CA . ASP A 1 72 ? 15.871 4.419 -32.828 1.00 46.62 72 ASP A CA 1
ATOM 559 C C . ASP A 1 72 ? 14.982 5.627 -33.148 1.00 46.62 72 ASP A C 1
ATOM 561 O O . ASP A 1 72 ? 13.760 5.525 -33.220 1.00 46.62 72 ASP A O 1
ATOM 565 N N . MET A 1 73 ? 15.579 6.809 -33.330 1.00 46.81 73 MET A N 1
ATOM 566 C CA . MET A 1 73 ? 15.036 7.673 -34.379 1.00 46.81 73 MET A CA 1
ATOM 567 C C . MET A 1 73 ? 15.272 6.888 -35.671 1.00 46.81 73 MET A C 1
ATOM 569 O O . MET A 1 73 ? 16.440 6.674 -36.006 1.00 46.81 73 MET A O 1
ATOM 573 N N . PRO A 1 74 ? 14.234 6.378 -36.360 1.00 47.12 74 PRO A N 1
ATOM 574 C CA . PRO A 1 74 ? 14.458 5.727 -37.635 1.00 47.12 74 PRO A CA 1
ATOM 575 C C . PRO A 1 74 ? 15.013 6.812 -38.551 1.00 47.12 74 PRO A C 1
ATOM 577 O O . PRO A 1 74 ? 14.301 7.755 -38.886 1.00 47.12 74 PRO A O 1
ATOM 580 N N . LEU A 1 75 ? 16.303 6.740 -38.894 1.00 54.69 75 LEU A N 1
ATOM 581 C CA . LEU A 1 75 ? 16.819 7.585 -39.960 1.00 54.69 75 LEU A CA 1
ATOM 582 C C . LEU A 1 75 ? 15.961 7.249 -41.178 1.00 54.69 75 LEU A C 1
ATOM 584 O O . LEU A 1 75 ? 15.942 6.094 -41.612 1.00 54.69 75 LEU A O 1
ATOM 588 N N . GLU A 1 76 ? 15.183 8.219 -41.657 1.00 56.97 76 GLU A N 1
ATOM 589 C CA . GLU A 1 76 ? 14.315 7.991 -42.801 1.00 56.97 76 GLU A CA 1
ATOM 590 C C . GLU A 1 76 ? 15.199 7.546 -43.965 1.00 56.97 76 GLU A C 1
ATOM 592 O O . GLU A 1 76 ? 16.194 8.188 -44.310 1.00 56.97 76 GLU A O 1
ATOM 597 N N . THR A 1 77 ? 14.893 6.375 -44.512 1.00 57.25 77 THR A N 1
ATOM 598 C CA . THR A 1 77 ? 15.594 5.844 -45.675 1.00 57.25 77 THR A CA 1
ATOM 599 C C . THR A 1 77 ? 14.651 5.922 -46.858 1.00 57.25 77 THR A C 1
ATOM 601 O O . THR A 1 77 ? 13.509 5.471 -46.789 1.00 57.25 77 THR A O 1
ATOM 604 N N . PHE A 1 78 ? 15.117 6.519 -47.949 1.00 58.44 78 PHE A N 1
ATOM 605 C CA . PHE A 1 78 ? 14.393 6.534 -49.213 1.00 58.44 78 PHE A CA 1
ATOM 606 C C . PHE A 1 78 ? 15.012 5.480 -50.128 1.00 58.44 78 PHE A C 1
ATOM 608 O O . PHE A 1 78 ? 16.235 5.404 -50.265 1.00 58.44 78 PHE A O 1
ATOM 615 N N . GLN A 1 79 ? 14.176 4.639 -50.735 1.00 56.53 79 GLN A N 1
ATOM 616 C CA . GLN A 1 79 ? 14.632 3.668 -51.723 1.00 56.53 79 GLN A CA 1
ATOM 617 C C . GLN A 1 79 ? 14.449 4.218 -53.133 1.00 56.53 79 GLN A C 1
ATOM 619 O O . GLN A 1 79 ? 13.335 4.548 -53.535 1.00 56.53 79 GLN A O 1
ATOM 624 N N . SER A 1 80 ? 15.541 4.255 -53.894 1.00 52.72 80 SER A N 1
ATOM 625 C CA . SER A 1 80 ? 15.538 4.572 -55.323 1.00 52.72 80 SER A CA 1
ATOM 626 C C . SER A 1 80 ? 16.420 3.579 -56.052 1.00 52.72 80 SER A C 1
ATOM 628 O O . SER A 1 80 ? 17.472 3.205 -55.543 1.00 52.72 80 SER A O 1
ATOM 630 N N . GLU A 1 81 ? 15.987 3.128 -57.227 1.00 60.12 81 GLU A N 1
ATOM 631 C CA . GLU A 1 81 ? 16.766 2.220 -58.085 1.00 60.12 81 GLU A CA 1
ATOM 632 C C . GLU A 1 81 ? 17.294 0.957 -57.364 1.00 60.12 81 GLU A C 1
ATOM 634 O O . GLU A 1 81 ? 18.358 0.430 -57.678 1.00 60.12 81 GLU A O 1
ATOM 639 N N . GLY A 1 82 ? 16.548 0.459 -56.369 1.00 59.84 82 GLY A N 1
ATOM 640 C CA . GLY A 1 82 ? 16.913 -0.734 -55.594 1.00 59.84 82 GLY A CA 1
ATOM 641 C C . GLY A 1 82 ? 18.000 -0.518 -54.533 1.00 59.84 82 GLY A C 1
ATOM 642 O O . GLY A 1 82 ? 18.456 -1.493 -53.936 1.00 59.84 82 GLY A O 1
ATOM 643 N N . GLN A 1 83 ? 18.405 0.727 -54.269 1.00 49.50 83 GLN A N 1
ATOM 644 C CA . GLN A 1 83 ? 19.362 1.087 -53.222 1.00 49.50 83 GLN A CA 1
ATOM 645 C C . GLN A 1 83 ? 18.683 1.927 -52.131 1.00 49.50 83 GLN A C 1
ATOM 647 O O . GLN A 1 83 ? 17.847 2.785 -52.413 1.00 49.50 83 GLN A O 1
ATOM 652 N N . SER A 1 84 ? 19.027 1.666 -50.866 1.00 54.41 84 SER A N 1
ATOM 653 C CA . SER A 1 84 ? 18.543 2.443 -49.722 1.00 54.41 84 SER A CA 1
ATOM 654 C C . SER A 1 84 ? 1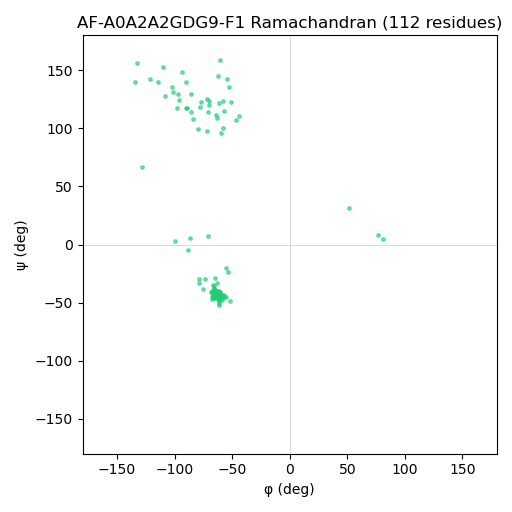9.478 3.617 -49.446 1.00 54.41 84 SER A C 1
ATOM 656 O O . SER A 1 84 ? 20.638 3.409 -49.081 1.00 54.41 84 SER A O 1
ATOM 658 N N . TYR A 1 85 ? 18.968 4.838 -49.569 1.00 58.47 85 TYR A N 1
ATOM 659 C CA . TYR A 1 85 ? 19.697 6.060 -49.247 1.00 58.47 85 TYR A CA 1
ATOM 660 C C . TYR A 1 85 ? 19.243 6.592 -47.888 1.00 58.47 85 TYR A C 1
ATOM 662 O O . TYR A 1 85 ? 18.050 6.627 -47.595 1.00 58.47 85 TYR A O 1
ATOM 670 N N . LEU A 1 86 ? 20.201 7.002 -47.058 1.00 62.41 86 LEU A N 1
ATOM 671 C CA . LEU A 1 86 ? 19.946 7.682 -45.789 1.00 62.41 86 LEU A CA 1
ATOM 672 C C . LEU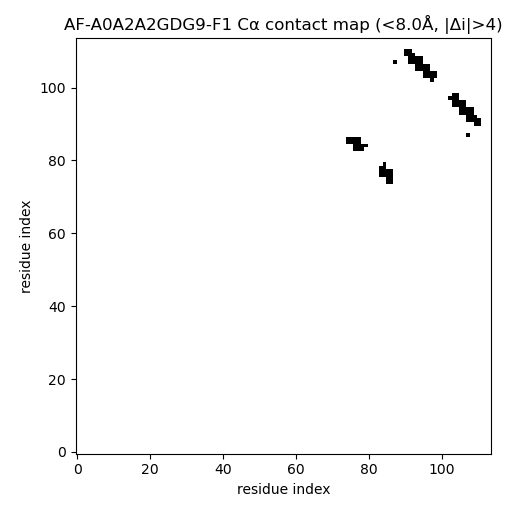 A 1 86 ? 19.571 9.141 -46.064 1.00 62.41 86 LEU A C 1
ATOM 674 O O . LEU A 1 86 ? 20.359 9.869 -46.672 1.00 62.41 86 LEU A O 1
ATOM 678 N N . VAL A 1 87 ? 18.396 9.573 -45.605 1.00 62.19 87 VAL A N 1
ATOM 679 C CA . VAL A 1 87 ? 18.031 10.992 -45.610 1.00 62.19 87 VAL A CA 1
ATOM 680 C C . VAL A 1 87 ? 18.873 11.681 -44.542 1.00 62.19 87 VAL A C 1
ATOM 682 O O . VAL A 1 87 ? 18.773 11.383 -43.352 1.00 62.19 87 VAL A O 1
ATOM 685 N N . VAL A 1 88 ? 19.763 12.571 -44.980 1.00 63.00 88 VAL A N 1
ATOM 686 C CA . VAL A 1 88 ? 20.600 13.367 -44.081 1.00 63.00 88 VAL A CA 1
ATOM 687 C C . VAL A 1 88 ? 19.691 14.382 -43.376 1.00 63.00 88 VAL A C 1
ATOM 689 O O . VAL A 1 88 ? 19.065 15.184 -44.068 1.00 63.00 88 VAL A O 1
ATOM 692 N N . PRO A 1 89 ? 19.584 14.368 -42.035 1.00 61.78 89 PRO A N 1
ATOM 693 C CA . PRO A 1 89 ? 18.760 15.340 -41.321 1.00 61.78 89 PRO A CA 1
ATOM 694 C C . PRO A 1 89 ? 19.290 16.762 -41.554 1.00 61.78 89 PRO A C 1
ATOM 696 O O . PRO A 1 89 ? 20.502 16.952 -41.649 1.00 61.78 89 PRO A O 1
ATOM 699 N N . GLU A 1 90 ? 18.397 17.757 -41.627 1.00 60.94 90 GLU A N 1
ATOM 700 C CA . GLU A 1 90 ? 18.700 19.126 -42.104 1.00 60.94 90 GLU A CA 1
ATOM 701 C C . GLU A 1 90 ? 19.881 19.815 -41.389 1.00 60.94 90 GLU A C 1
ATOM 703 O O . GLU A 1 90 ? 20.543 20.673 -41.968 1.00 60.94 90 GLU A O 1
ATOM 708 N N . ASN A 1 91 ? 20.202 19.398 -40.159 1.00 58.56 91 ASN A N 1
ATOM 709 C CA . ASN A 1 91 ? 21.273 19.973 -39.337 1.00 58.56 91 ASN A CA 1
ATOM 710 C C . ASN A 1 91 ? 22.590 19.169 -39.346 1.00 58.56 91 ASN A C 1
ATOM 712 O O . ASN A 1 91 ? 23.531 19.524 -38.635 1.00 58.56 91 ASN A O 1
ATOM 716 N N . ALA A 1 92 ? 22.691 18.078 -40.110 1.00 61.47 92 ALA A N 1
ATOM 717 C CA . ALA A 1 92 ? 23.893 17.249 -40.132 1.00 61.47 92 ALA A CA 1
ATOM 718 C C . ALA A 1 92 ? 24.942 17.773 -41.122 1.00 61.47 92 ALA A C 1
ATOM 720 O O . ALA A 1 92 ? 24.674 17.977 -42.306 1.00 61.47 92 ALA A O 1
ATOM 721 N N . LYS A 1 93 ? 26.183 17.928 -40.646 1.00 63.78 93 LYS A N 1
ATOM 722 C CA . LYS A 1 93 ? 27.333 18.267 -41.498 1.00 63.78 93 LYS A CA 1
ATOM 723 C C . LYS A 1 93 ? 28.098 16.993 -41.879 1.00 63.78 93 LYS A C 1
ATOM 725 O O . LYS A 1 93 ? 28.445 16.222 -40.977 1.00 63.78 93 LYS A O 1
ATOM 730 N N . PRO A 1 94 ? 28.392 16.764 -43.172 1.00 62.94 94 PRO A N 1
ATOM 731 C C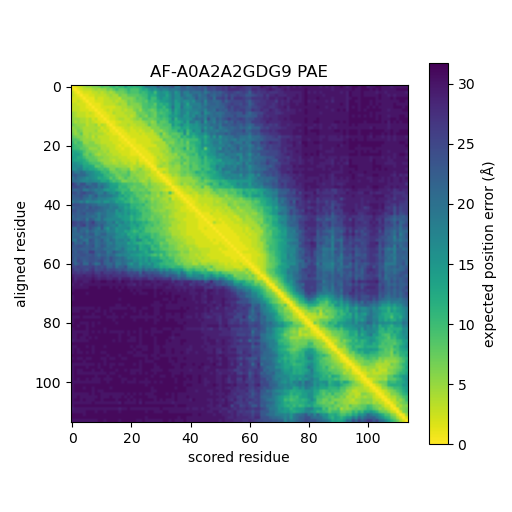A . PRO A 1 94 ? 29.231 15.650 -43.585 1.00 62.94 94 PRO A CA 1
ATOM 732 C C . PRO A 1 94 ? 30.686 15.927 -43.187 1.00 62.94 94 PRO A C 1
ATOM 734 O O . PRO A 1 94 ? 31.258 16.955 -43.549 1.00 62.94 94 PRO A O 1
ATOM 737 N N . LEU A 1 95 ? 31.293 15.003 -42.450 1.00 68.62 95 LEU A N 1
ATOM 738 C CA . LEU A 1 95 ? 32.709 15.019 -42.089 1.00 68.62 95 LEU A CA 1
ATOM 739 C C . LEU A 1 95 ? 33.371 13.743 -42.605 1.00 68.62 95 LEU A C 1
ATOM 741 O O . LEU A 1 95 ? 32.777 12.669 -42.573 1.00 68.62 95 LEU A O 1
ATOM 745 N N . GLN A 1 96 ? 34.613 13.840 -43.073 1.00 71.56 96 GLN A N 1
ATOM 746 C CA . GLN A 1 96 ? 35.396 12.649 -43.394 1.00 71.56 96 GLN A CA 1
ATOM 747 C C . GLN A 1 96 ? 35.934 12.047 -42.094 1.00 71.56 96 GLN A C 1
ATOM 749 O O . GLN A 1 96 ? 36.703 12.693 -41.386 1.00 71.56 96 GLN A O 1
ATOM 754 N N . CYS A 1 97 ? 35.543 10.812 -41.789 1.00 69.69 97 CYS A N 1
ATOM 755 C CA . CYS A 1 97 ? 36.121 10.042 -40.695 1.00 69.69 97 CYS A CA 1
ATOM 756 C C . CYS A 1 97 ? 36.945 8.883 -41.224 1.00 69.69 97 CYS A C 1
ATOM 758 O O . CYS A 1 97 ? 36.632 8.281 -42.253 1.00 69.69 97 CYS A O 1
ATOM 760 N N . THR A 1 98 ? 37.925 8.480 -40.432 1.00 70.44 98 THR A N 1
ATOM 761 C CA . THR A 1 98 ? 38.596 7.200 -40.611 1.00 70.44 98 THR A CA 1
ATOM 762 C C . THR A 1 98 ? 37.860 6.151 -39.785 1.00 70.44 98 THR A C 1
ATOM 764 O O . THR A 1 98 ? 37.761 6.261 -38.565 1.00 70.44 98 THR A O 1
ATOM 767 N N . THR A 1 99 ? 37.308 5.140 -40.451 1.00 65.94 99 THR A N 1
ATOM 768 C CA . THR A 1 99 ? 36.716 3.967 -39.789 1.00 65.94 99 THR A CA 1
ATOM 769 C C . THR A 1 99 ? 37.771 3.233 -38.947 1.00 65.94 99 THR A C 1
ATOM 771 O O . THR A 1 99 ? 38.962 3.336 -39.247 1.00 65.94 99 THR A O 1
ATOM 774 N N . PRO A 1 100 ? 37.380 2.418 -37.946 1.00 64.94 100 PRO A N 1
ATOM 775 C CA . PRO A 1 100 ? 38.322 1.596 -37.171 1.00 64.94 100 PRO A CA 1
ATOM 776 C C . PRO A 1 100 ? 39.185 0.669 -38.045 1.00 64.94 100 PRO A C 1
ATOM 778 O O . PRO A 1 100 ? 40.251 0.223 -37.639 1.00 64.94 100 PRO A O 1
ATOM 781 N N . SER A 1 101 ? 38.721 0.397 -39.266 1.00 71.62 101 SER A N 1
ATOM 782 C CA . SER A 1 101 ? 39.397 -0.387 -40.299 1.00 71.62 101 SER A CA 1
ATOM 783 C C . SER A 1 101 ? 40.361 0.430 -41.178 1.00 71.62 101 SER A C 1
ATOM 785 O O . SER A 1 101 ? 40.863 -0.096 -42.167 1.00 71.62 101 SER A O 1
ATOM 787 N N . GLY A 1 102 ? 40.586 1.715 -40.881 1.00 66.69 102 GLY A N 1
ATOM 788 C CA . GLY A 1 102 ? 41.514 2.592 -41.607 1.00 66.69 102 GLY A CA 1
ATOM 789 C C . GLY A 1 102 ? 40.978 3.192 -42.914 1.00 66.69 102 GLY A C 1
ATOM 790 O O . GLY A 1 102 ? 41.723 3.867 -43.618 1.00 66.69 102 GLY A O 1
ATOM 791 N N . ARG A 1 103 ? 39.705 2.967 -43.267 1.00 68.62 103 ARG A N 1
ATOM 792 C CA . ARG A 1 103 ? 39.096 3.503 -44.500 1.00 68.62 103 ARG A CA 1
ATOM 793 C C . ARG A 1 103 ? 38.466 4.868 -44.262 1.00 68.62 103 ARG A C 1
ATOM 795 O O . ARG A 1 103 ? 37.788 5.046 -43.248 1.00 68.62 103 ARG A O 1
ATOM 802 N N . THR A 1 104 ? 38.628 5.781 -45.214 1.00 68.06 104 THR A N 1
ATOM 803 C CA . THR A 1 104 ? 37.924 7.065 -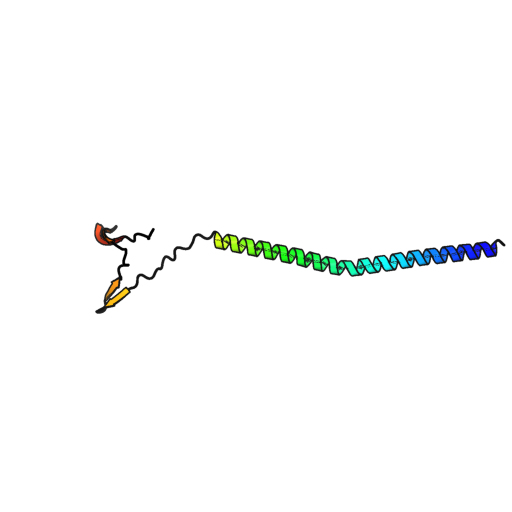45.246 1.00 68.06 104 THR A CA 1
ATOM 804 C C . THR A 1 104 ? 36.445 6.841 -45.565 1.00 68.06 104 THR A C 1
ATOM 806 O O . THR A 1 104 ? 36.094 6.219 -46.567 1.00 68.06 104 THR A O 1
ATOM 809 N N . ALA A 1 105 ? 35.569 7.321 -44.688 1.00 70.50 105 ALA A N 1
ATOM 810 C CA . ALA A 1 105 ? 34.119 7.260 -44.828 1.00 70.50 105 ALA A CA 1
ATOM 811 C C . ALA A 1 105 ? 33.507 8.630 -44.519 1.00 70.50 105 ALA A C 1
ATOM 813 O O . ALA A 1 105 ? 34.100 9.442 -43.808 1.00 70.50 105 ALA A O 1
ATOM 814 N N . ILE A 1 106 ? 32.315 8.890 -45.051 1.00 67.44 106 ILE A N 1
ATOM 815 C CA . ILE A 1 106 ? 31.552 10.095 -44.725 1.00 67.44 106 ILE A CA 1
ATOM 816 C C . ILE A 1 106 ? 30.748 9.796 -43.457 1.00 67.44 106 ILE A C 1
ATOM 818 O O . ILE A 1 106 ? 29.858 8.949 -43.474 1.00 67.44 106 ILE A O 1
ATOM 822 N N . CYS A 1 107 ? 31.070 10.476 -42.361 1.00 65.62 107 CYS A N 1
ATOM 823 C CA . CYS A 1 107 ? 30.248 10.509 -41.160 1.00 65.62 107 CYS A CA 1
ATOM 824 C C . CYS A 1 107 ? 29.321 11.713 -41.188 1.00 65.62 107 CYS A C 1
ATOM 826 O O . CYS A 1 107 ? 29.692 12.795 -41.643 1.00 65.62 107 CYS A O 1
ATOM 828 N N . LEU A 1 108 ? 28.150 11.552 -40.589 1.00 66.81 108 LEU A N 1
ATOM 829 C CA . LEU A 1 108 ? 27.256 12.657 -40.291 1.00 66.81 108 LEU A CA 1
ATOM 830 C C . LEU A 1 108 ? 27.466 13.059 -38.832 1.00 66.81 108 LEU A C 1
ATOM 832 O O . LEU A 1 108 ? 27.249 12.254 -37.928 1.00 66.81 108 LEU A O 1
ATOM 836 N N . HIS A 1 109 ? 27.912 14.293 -38.599 1.00 61.19 109 HIS A N 1
ATOM 837 C CA . HIS A 1 109 ? 27.935 14.856 -37.252 1.00 61.19 109 HIS A CA 1
ATOM 838 C C . HIS A 1 109 ? 26.559 15.441 -36.940 1.00 61.19 109 HIS A C 1
ATOM 840 O O . HIS A 1 109 ? 26.171 16.465 -37.507 1.00 61.19 109 HIS A O 1
ATOM 846 N N . LEU A 1 110 ? 25.822 14.768 -36.056 1.00 60.94 110 LEU A N 1
ATOM 847 C CA . LEU A 1 110 ? 24.548 15.243 -35.531 1.00 60.94 110 LEU A CA 1
ATOM 848 C C . LEU A 1 110 ? 24.840 16.274 -34.440 1.00 60.94 110 LEU A C 1
ATOM 850 O O . LEU A 1 110 ? 25.159 15.920 -33.306 1.00 60.94 110 LEU A O 1
ATOM 854 N N . THR A 1 111 ? 24.753 17.559 -34.774 1.00 59.06 111 THR A N 1
ATOM 855 C CA . THR A 1 111 ? 24.658 18.596 -33.746 1.00 59.06 111 THR A CA 1
ATOM 856 C C . THR A 1 111 ? 23.263 18.487 -33.146 1.00 59.06 111 THR A C 1
ATOM 858 O O . THR A 1 111 ? 22.300 18.959 -33.751 1.00 59.06 111 THR A O 1
ATOM 861 N N . ASN A 1 112 ? 23.132 17.805 -32.004 1.00 50.34 112 ASN A N 1
ATOM 862 C CA . ASN A 1 112 ? 21.932 17.943 -31.180 1.00 50.34 112 ASN A CA 1
ATOM 863 C C . ASN A 1 112 ? 21.709 19.445 -30.972 1.00 50.34 112 ASN A C 1
ATOM 865 O O . ASN A 1 112 ? 22.641 20.136 -30.562 1.00 50.34 112 ASN A O 1
ATOM 869 N N . GLY A 1 113 ? 20.531 19.933 -31.367 1.00 48.66 113 GLY A N 1
ATOM 870 C CA . GLY A 1 113 ? 20.183 21.346 -31.264 1.00 48.66 113 GLY A CA 1
ATOM 871 C C . GLY A 1 113 ? 20.363 21.851 -29.835 1.00 48.66 113 GLY A C 1
ATOM 872 O O . GLY A 1 113 ? 20.101 21.110 -28.885 1.00 48.66 113 GLY A O 1
ATOM 873 N N . GLU A 1 114 ? 20.845 23.088 -29.711 1.00 39.22 114 GLU A N 1
ATOM 874 C CA . GLU A 1 114 ? 20.576 23.905 -28.522 1.00 39.22 114 GLU A CA 1
ATOM 875 C C . GLU A 1 114 ? 19.066 24.082 -28.322 1.00 39.22 114 GLU A C 1
ATOM 877 O O . GLU A 1 114 ? 18.340 24.187 -29.342 1.00 39.22 114 GLU A O 1
#

Organism: NCBI:txid2032623

Secondary structure (DSSP, 8-state):
-HHHHHHHHHHHHHHHHHHHHHHHHHHHHHHHHHHHHHHHHHHHHHHHHHHHHHHHHHHHHHHHS-----S-----EEEETTEEEE---TTEEEEEEE-TTS-EEEEEEE----

Solvent-accessible surface area (backbone atoms only — not comparable to full-atom values): 6884 Å² total; per-residue (Å²): 109,70,72,60,52,52,51,50,51,53,49,52,53,52,50,54,52,50,53,52,50,52,52,50,51,52,52,51,52,52,51,64,62,44,50,61,54,50,52,50,52,52,51,49,53,53,50,52,50,52,54,51,51,53,50,52,53,50,52,51,53,62,68,68,46,71,79,74,71,68,88,69,71,74,71,54,65,50,76,55,98,92,42,80,41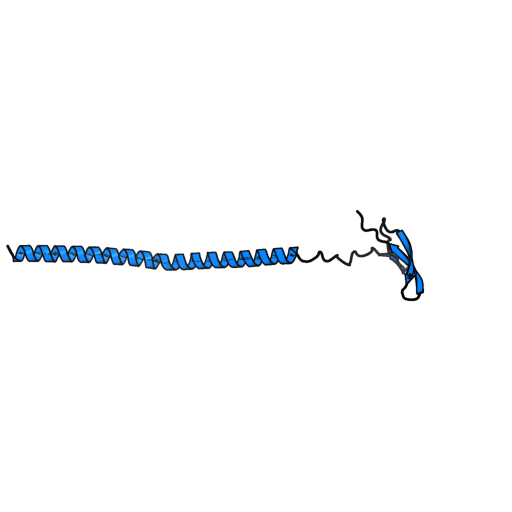,77,57,75,56,96,71,48,48,82,40,84,36,69,45,99,86,72,45,81,41,83,39,72,49,74,63,77,77,133

Nearest PDB structures (foldseek):
  5qu6-assembly7_N  TM=4.130E-01  e=2.985E+00  Homo sapiens
  5qu6-assembly12_W  TM=4.152E-01  e=4.134E+00  Homo sapiens
  5qu6-assembly14_1  TM=3.948E-01  e=5.364E+00  Homo sapiens
  6pe8-assembly2_T  TM=3.785E-01  e=5.725E+00  Homo sapiens